Protein AF-A0A4U2CTS8-F1 (afdb_monomer_lite)

Sequence (86 aa):
MRGVNLSNAIAALRFRVRARRSGDADQRAQAELGVKAQEPFCSQVQQALIGNREGMTLSKVTPGWVKKQLASKVTSSLSQSVGGGE

Secondary structure (DSSP, 8-state):
-----HHHHHHHHHHHHHHHHHT-HHHHHHHHHHHHHTTTHHHHHHHHHTT--S---TTT--HHHHHHHHHHHHHHHHTTS-----

Structure (mmCIF, N/CA/C/O backbone):
data_AF-A0A4U2CTS8-F1
#
_entry.id   AF-A0A4U2CTS8-F1
#
loop_
_atom_site.group_PDB
_atom_site.id
_atom_site.type_symbol
_atom_site.label_atom_id
_atom_site.label_alt_id
_atom_site.label_comp_id
_atom_site.label_asym_id
_atom_site.label_entity_id
_atom_site.label_seq_id
_atom_site.pdbx_PDB_ins_code
_atom_site.Cartn_x
_atom_site.Cartn_y
_atom_site.Cartn_z
_atom_site.occupancy
_atom_site.B_iso_or_equiv
_atom_site.auth_seq_id
_atom_site.auth_comp_id
_atom_site.auth_asym_id
_atom_site.auth_atom_id
_atom_site.pdbx_PDB_model_num
ATOM 1 N N . MET A 1 1 ? 15.942 14.056 -6.479 1.00 42.19 1 MET A N 1
ATOM 2 C CA . MET A 1 1 ? 15.671 13.075 -5.404 1.00 42.19 1 MET A CA 1
ATOM 3 C C . MET A 1 1 ? 14.180 13.088 -5.084 1.00 42.19 1 MET A C 1
ATOM 5 O O . MET A 1 1 ? 13.716 14.014 -4.434 1.00 42.19 1 MET A O 1
ATOM 9 N N . ARG A 1 2 ? 13.389 12.130 -5.589 1.00 52.97 2 ARG A N 1
ATOM 10 C CA . ARG A 1 2 ? 11.990 11.986 -5.148 1.00 52.97 2 ARG A CA 1
ATOM 11 C C . ARG A 1 2 ? 12.026 11.286 -3.796 1.00 52.97 2 ARG A C 1
ATOM 13 O O . ARG A 1 2 ? 12.218 10.078 -3.748 1.00 52.97 2 ARG A O 1
ATOM 20 N N . GLY A 1 3 ? 11.932 12.066 -2.721 1.00 62.50 3 GLY A N 1
ATOM 21 C CA . GLY A 1 3 ? 11.909 11.543 -1.360 1.00 62.50 3 GLY A CA 1
ATOM 22 C C . GLY A 1 3 ? 10.887 10.413 -1.237 1.00 62.50 3 GLY A C 1
ATOM 23 O O . GLY A 1 3 ? 9.768 10.497 -1.759 1.00 62.50 3 GLY A O 1
ATOM 24 N N . VAL A 1 4 ? 11.296 9.333 -0.589 1.00 73.50 4 VAL A N 1
ATOM 25 C CA . VAL A 1 4 ? 10.410 8.240 -0.198 1.00 73.50 4 VAL A CA 1
ATOM 26 C C . VAL A 1 4 ? 9.339 8.792 0.744 1.00 73.50 4 VAL A C 1
ATOM 28 O O . VAL A 1 4 ? 9.644 9.518 1.684 1.00 73.50 4 VAL A O 1
ATOM 31 N N . ASN A 1 5 ? 8.068 8.534 0.441 1.00 87.62 5 ASN A N 1
ATOM 32 C CA . ASN A 1 5 ? 6.927 9.091 1.172 1.00 87.62 5 ASN A CA 1
ATOM 33 C C . ASN A 1 5 ? 5.754 8.106 1.140 1.00 87.62 5 ASN A C 1
ATOM 35 O O . ASN A 1 5 ? 5.628 7.324 0.196 1.00 87.62 5 ASN A O 1
ATOM 39 N N . LEU A 1 6 ? 4.826 8.213 2.099 1.00 85.75 6 LEU A N 1
ATOM 40 C CA . LEU A 1 6 ? 3.613 7.381 2.147 1.00 85.75 6 LEU A CA 1
ATOM 41 C C . LEU A 1 6 ? 2.823 7.391 0.830 1.00 85.75 6 LEU A C 1
ATOM 43 O O . LEU A 1 6 ? 2.369 6.343 0.387 1.00 85.75 6 LEU A O 1
ATOM 47 N N . SER A 1 7 ? 2.695 8.540 0.163 1.00 89.44 7 SER A N 1
ATOM 48 C CA . SER A 1 7 ? 1.999 8.625 -1.129 1.00 89.44 7 SER A CA 1
ATOM 49 C C . SER A 1 7 ? 2.678 7.789 -2.222 1.00 89.44 7 SER A C 1
ATOM 51 O O . SER A 1 7 ? 1.994 7.089 -2.969 1.00 89.44 7 SER A O 1
ATOM 53 N N . ASN A 1 8 ? 4.015 7.805 -2.281 1.00 89.94 8 ASN A N 1
ATOM 54 C CA . ASN A 1 8 ? 4.786 6.997 -3.230 1.00 89.94 8 ASN A CA 1
ATOM 55 C C . ASN A 1 8 ? 4.702 5.505 -2.884 1.00 89.94 8 ASN A C 1
ATOM 57 O O . ASN A 1 8 ? 4.523 4.682 -3.778 1.00 89.94 8 ASN A O 1
ATOM 61 N N . ALA A 1 9 ? 4.741 5.155 -1.596 1.00 91.31 9 ALA A N 1
ATOM 62 C CA . ALA A 1 9 ? 4.536 3.785 -1.129 1.00 91.31 9 ALA A CA 1
ATOM 63 C C . ALA A 1 9 ? 3.147 3.246 -1.512 1.00 91.31 9 ALA A C 1
ATOM 65 O O . ALA A 1 9 ? 3.028 2.142 -2.043 1.00 91.31 9 ALA A O 1
ATOM 66 N N . ILE A 1 10 ? 2.089 4.043 -1.320 1.00 91.50 10 ILE A N 1
ATOM 67 C CA . ILE A 1 10 ? 0.722 3.687 -1.728 1.00 91.50 10 ILE A CA 1
ATOM 68 C C . ILE A 1 10 ? 0.659 3.470 -3.245 1.00 91.50 10 ILE A C 1
A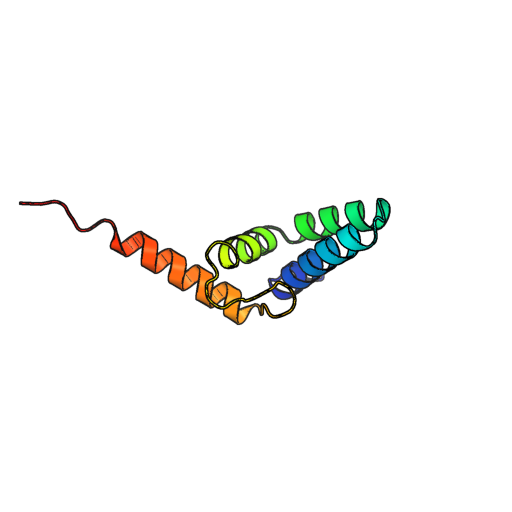TOM 70 O O . ILE A 1 10 ? 0.075 2.484 -3.700 1.00 91.50 10 ILE A O 1
ATOM 74 N N . ALA A 1 11 ? 1.283 4.347 -4.036 1.00 91.50 11 ALA A N 1
ATOM 75 C CA . ALA A 1 11 ? 1.346 4.198 -5.488 1.00 91.50 11 ALA A CA 1
ATOM 76 C C . ALA A 1 11 ? 2.092 2.918 -5.914 1.00 91.50 11 ALA A C 1
ATOM 78 O O . ALA A 1 11 ? 1.582 2.168 -6.747 1.00 91.50 11 ALA A O 1
ATOM 79 N N . ALA A 1 12 ? 3.240 2.618 -5.298 1.00 91.75 12 ALA A N 1
ATOM 80 C CA . ALA A 1 12 ? 4.011 1.401 -5.559 1.00 91.75 12 ALA A CA 1
ATOM 81 C C . ALA A 1 12 ? 3.211 0.130 -5.224 1.00 91.75 12 ALA A C 1
ATOM 83 O O . ALA A 1 12 ? 3.168 -0.818 -6.009 1.00 91.75 12 ALA A O 1
ATOM 84 N N . LEU A 1 13 ? 2.492 0.128 -4.098 1.00 91.19 13 LEU A N 1
ATOM 85 C CA . LEU A 1 13 ? 1.627 -0.986 -3.706 1.00 91.19 13 LEU A CA 1
ATOM 86 C C . LEU A 1 13 ? 0.452 -1.176 -4.677 1.00 91.19 13 LEU A C 1
ATOM 88 O O . LEU A 1 13 ? 0.132 -2.312 -5.033 1.00 91.19 13 LEU A O 1
AT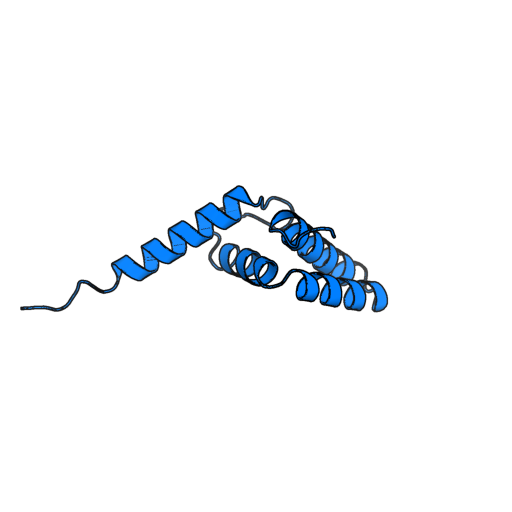OM 92 N N . ARG A 1 14 ? -0.169 -0.090 -5.159 1.00 91.62 14 ARG A N 1
ATOM 93 C CA . ARG A 1 14 ? -1.206 -0.159 -6.209 1.00 91.62 14 ARG A CA 1
ATOM 94 C C . ARG A 1 14 ? -0.653 -0.764 -7.494 1.00 91.62 14 ARG A C 1
ATOM 96 O O . ARG A 1 14 ? -1.298 -1.631 -8.084 1.00 91.62 14 ARG A O 1
ATOM 103 N N . PHE A 1 15 ? 0.538 -0.332 -7.901 1.00 91.75 15 PHE A N 1
ATOM 104 C CA . PHE A 1 15 ? 1.206 -0.859 -9.083 1.00 91.75 15 PHE A CA 1
ATOM 105 C C . PHE A 1 15 ? 1.485 -2.360 -8.940 1.00 91.75 15 PHE A C 1
ATOM 107 O O . PHE A 1 15 ? 1.140 -3.116 -9.841 1.00 91.75 15 PHE A O 1
ATOM 114 N N . ARG A 1 16 ? 1.942 -2.826 -7.769 1.00 90.94 16 ARG A N 1
ATOM 115 C CA . ARG A 1 16 ? 2.111 -4.264 -7.480 1.00 90.94 16 ARG A CA 1
ATOM 116 C C . ARG A 1 16 ? 0.823 -5.062 -7.651 1.00 90.94 16 ARG A C 1
ATOM 118 O O . A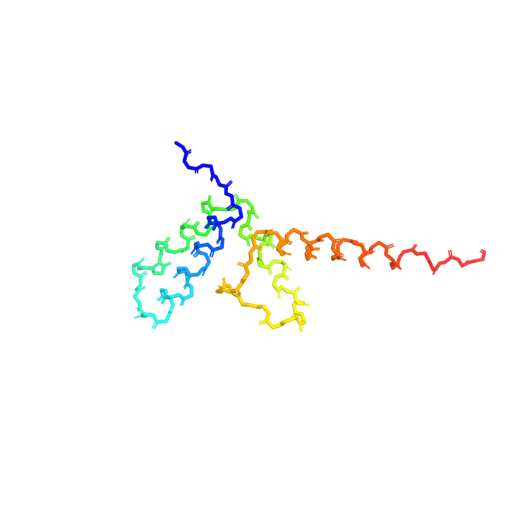RG A 1 16 ? 0.857 -6.153 -8.213 1.00 90.94 16 ARG A O 1
ATOM 125 N N . VAL A 1 17 ? -0.313 -4.545 -7.182 1.00 90.19 17 VAL A N 1
ATOM 126 C CA . VAL A 1 17 ? -1.611 -5.224 -7.355 1.00 90.19 17 VAL A CA 1
ATOM 127 C C . VAL A 1 17 ? -2.017 -5.273 -8.826 1.00 90.19 17 VAL A C 1
ATOM 129 O O . VAL A 1 17 ? -2.483 -6.312 -9.290 1.00 90.19 17 VAL A O 1
ATOM 132 N N . ARG A 1 18 ? -1.819 -4.180 -9.570 1.00 89.75 18 ARG A N 1
ATOM 133 C CA . ARG A 1 18 ? -2.089 -4.143 -11.013 1.00 89.75 18 ARG A CA 1
ATOM 134 C C . ARG A 1 18 ? -1.193 -5.123 -11.773 1.00 89.75 18 ARG A C 1
ATOM 136 O O . ARG A 1 18 ? -1.723 -5.925 -12.530 1.00 89.75 18 ARG A O 1
ATOM 143 N N . ALA A 1 19 ? 0.113 -5.114 -11.519 1.00 90.94 19 ALA A N 1
ATOM 144 C CA . ALA A 1 19 ? 1.077 -6.009 -12.155 1.00 90.94 19 ALA A CA 1
ATOM 145 C C . ALA A 1 19 ? 0.732 -7.488 -11.912 1.00 90.94 19 ALA A C 1
ATOM 147 O O . ALA A 1 19 ? 0.730 -8.285 -12.845 1.00 90.94 19 ALA A O 1
ATOM 148 N N . ARG A 1 20 ? 0.321 -7.848 -10.684 1.00 87.12 20 ARG A N 1
ATOM 149 C CA . ARG A 1 20 ? -0.172 -9.205 -10.387 1.00 87.12 20 ARG A CA 1
ATOM 150 C C . ARG A 1 20 ? -1.397 -9.594 -11.211 1.00 87.12 20 ARG A C 1
ATOM 152 O O . ARG A 1 20 ? -1.490 -10.743 -11.618 1.00 87.12 20 ARG A O 1
ATOM 159 N N . ARG A 1 21 ? -2.336 -8.668 -11.428 1.00 89.12 21 ARG A N 1
ATOM 160 C CA . ARG A 1 21 ? -3.537 -8.921 -12.245 1.00 89.12 21 ARG A CA 1
ATOM 161 C C . ARG A 1 21 ? -3.221 -9.001 -13.734 1.00 89.12 21 ARG A C 1
ATOM 163 O O . ARG A 1 21 ? -3.900 -9.728 -14.441 1.00 89.12 21 ARG A O 1
ATOM 170 N N . SER A 1 22 ? -2.213 -8.260 -14.186 1.00 87.94 22 SER A N 1
ATOM 171 C CA . SER A 1 22 ? -1.780 -8.253 -15.584 1.00 87.94 22 SER A CA 1
ATOM 172 C C . SER A 1 22 ? -1.099 -9.559 -16.004 1.00 87.94 22 SER A C 1
ATOM 174 O O . SER A 1 22 ? -1.020 -9.828 -17.193 1.00 87.94 22 SER A O 1
ATOM 176 N N . GLY A 1 23 ? -0.584 -10.352 -15.054 1.00 85.75 23 GLY A N 1
ATOM 177 C CA . GLY A 1 23 ? 0.167 -11.581 -15.352 1.00 85.75 23 GLY A CA 1
ATOM 178 C C . GLY A 1 23 ? 1.577 -11.337 -15.904 1.00 85.75 23 GLY A C 1
ATOM 179 O O . GLY A 1 23 ? 2.256 -12.279 -16.295 1.00 85.75 23 GLY A O 1
ATOM 180 N N . ASP A 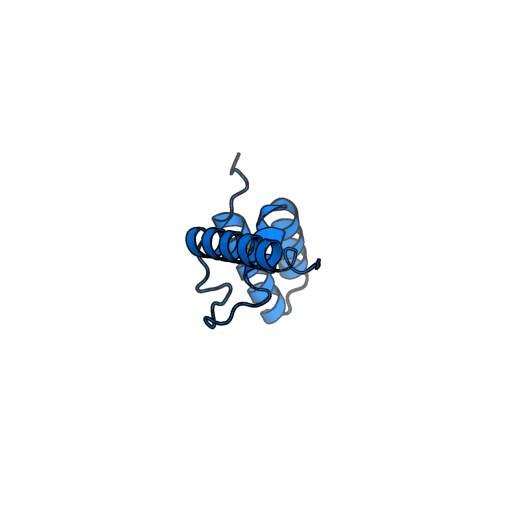1 24 ? 2.028 -10.084 -15.910 1.00 89.25 24 ASP A N 1
ATOM 181 C CA . ASP A 1 24 ? 3.259 -9.643 -16.557 1.00 89.25 24 ASP A CA 1
ATOM 182 C C . ASP A 1 24 ? 4.446 -9.749 -15.585 1.00 89.25 24 ASP A C 1
ATOM 184 O O . ASP A 1 24 ? 4.484 -9.080 -14.542 1.00 89.25 24 ASP A O 1
ATOM 188 N N . ALA A 1 25 ? 5.393 -10.642 -15.882 1.00 90.19 25 ALA A N 1
ATOM 189 C CA . ALA A 1 25 ? 6.500 -10.961 -14.979 1.00 90.19 25 ALA A CA 1
ATOM 190 C C . ALA A 1 25 ? 7.448 -9.769 -14.773 1.00 90.19 25 ALA A C 1
ATOM 192 O O . ALA A 1 25 ? 7.902 -9.538 -13.649 1.00 90.19 25 ALA A O 1
ATOM 193 N N . ASP A 1 26 ? 7.684 -8.978 -15.823 1.00 91.69 26 ASP A N 1
ATOM 194 C CA . ASP A 1 26 ? 8.555 -7.803 -15.762 1.00 91.69 26 ASP A CA 1
ATOM 195 C C . ASP A 1 26 ? 7.934 -6.697 -14.899 1.00 91.69 26 ASP A C 1
ATOM 197 O O . ASP A 1 26 ? 8.541 -6.220 -13.936 1.00 91.69 26 ASP A O 1
ATOM 201 N N . GLN A 1 27 ? 6.652 -6.390 -15.134 1.00 90.75 27 GLN A N 1
ATOM 202 C CA . GLN A 1 27 ? 5.926 -5.419 -14.310 1.00 90.75 27 GLN A CA 1
ATOM 203 C C . GLN A 1 27 ? 5.869 -5.852 -12.845 1.00 90.75 27 GLN A C 1
ATOM 205 O O . GLN A 1 27 ? 5.919 -5.015 -11.941 1.00 90.75 27 GLN A O 1
ATOM 210 N N . ARG A 1 28 ? 5.765 -7.160 -12.585 1.00 91.62 28 ARG A N 1
ATOM 211 C CA . ARG A 1 28 ? 5.789 -7.693 -11.224 1.00 91.62 28 ARG A CA 1
ATOM 212 C C . ARG A 1 28 ? 7.151 -7.460 -10.573 1.00 91.62 28 ARG A C 1
ATOM 214 O O . ARG A 1 28 ? 7.173 -6.954 -9.454 1.00 91.62 28 ARG A O 1
ATOM 221 N N . ALA A 1 29 ? 8.254 -7.755 -11.259 1.00 92.56 29 ALA A N 1
ATOM 222 C CA . ALA A 1 29 ? 9.602 -7.507 -10.748 1.00 92.56 29 ALA A CA 1
ATOM 223 C C . ALA A 1 29 ? 9.840 -6.012 -10.467 1.00 92.56 29 ALA A C 1
ATOM 225 O O . ALA A 1 29 ? 10.252 -5.646 -9.363 1.00 92.56 29 ALA A O 1
ATOM 226 N N . GLN A 1 30 ? 9.479 -5.136 -11.410 1.00 91.56 30 GLN A N 1
ATOM 227 C CA . GLN A 1 30 ? 9.545 -3.679 -11.242 1.00 91.56 30 GLN A CA 1
ATOM 228 C C . GLN A 1 30 ? 8.712 -3.198 -10.051 1.00 91.56 30 GLN A C 1
ATOM 230 O O . GLN A 1 30 ? 9.161 -2.374 -9.253 1.00 91.56 30 GLN A O 1
ATOM 235 N N . ALA A 1 31 ? 7.507 -3.742 -9.879 1.00 91.69 31 ALA A N 1
ATOM 236 C CA . ALA A 1 31 ? 6.662 -3.387 -8.752 1.00 91.69 31 ALA A CA 1
ATOM 237 C C . ALA A 1 31 ? 7.260 -3.807 -7.405 1.00 91.69 31 ALA A C 1
ATOM 239 O O . ALA A 1 31 ? 7.121 -3.076 -6.425 1.00 91.69 31 ALA A O 1
ATOM 240 N N . GLU A 1 32 ? 7.921 -4.963 -7.329 1.00 91.81 32 GLU A N 1
ATOM 241 C CA . GLU A 1 32 ? 8.578 -5.411 -6.098 1.00 91.81 32 GLU A CA 1
ATOM 242 C C . GLU A 1 32 ? 9.800 -4.556 -5.756 1.00 91.81 32 GLU A C 1
ATOM 244 O O . GLU A 1 32 ? 9.949 -4.160 -4.598 1.00 91.81 32 GLU A O 1
ATOM 249 N N . LEU A 1 33 ? 10.600 -4.167 -6.754 1.00 92.31 33 LEU A N 1
ATOM 250 C CA . LEU A 1 33 ? 11.680 -3.191 -6.577 1.00 92.31 33 LEU A CA 1
ATOM 251 C C . LEU A 1 33 ? 11.141 -1.837 -6.105 1.00 92.31 33 LEU A C 1
ATOM 253 O O . LEU A 1 33 ? 11.678 -1.256 -5.164 1.00 92.31 33 LEU A O 1
ATOM 257 N N . GLY A 1 34 ? 10.042 -1.367 -6.697 1.00 90.38 34 GLY A N 1
ATOM 258 C CA . GLY A 1 34 ? 9.373 -0.133 -6.296 1.00 90.38 34 GLY A CA 1
ATOM 259 C C . GLY A 1 34 ? 8.889 -0.178 -4.849 1.00 90.38 34 GLY A C 1
ATOM 260 O O . GLY A 1 34 ? 9.120 0.764 -4.100 1.00 90.38 34 GLY A O 1
ATOM 261 N N . VAL A 1 35 ? 8.272 -1.281 -4.416 1.00 90.62 35 VAL A N 1
ATOM 262 C CA . VAL A 1 35 ? 7.846 -1.455 -3.017 1.00 90.62 35 VAL A CA 1
ATOM 263 C C . VAL A 1 35 ? 9.047 -1.439 -2.073 1.00 90.62 35 VAL A C 1
ATOM 265 O O . VAL A 1 35 ? 8.994 -0.739 -1.061 1.00 90.62 35 VAL A O 1
ATOM 268 N N . LYS A 1 36 ? 10.128 -2.147 -2.421 1.00 89.69 36 LYS A N 1
ATOM 269 C CA . LYS A 1 36 ? 11.353 -2.224 -1.615 1.00 89.69 36 LYS A CA 1
ATOM 270 C C . LYS A 1 36 ? 12.062 -0.872 -1.508 1.00 89.69 36 LYS A C 1
ATOM 272 O O . LYS A 1 36 ? 12.514 -0.494 -0.436 1.00 89.69 36 LYS A O 1
ATOM 277 N N . ALA A 1 37 ? 12.086 -0.102 -2.592 1.00 90.00 37 ALA A N 1
ATOM 278 C CA . ALA A 1 37 ? 12.649 1.246 -2.609 1.00 90.00 37 ALA A CA 1
ATOM 279 C C . ALA A 1 37 ? 11.858 2.246 -1.747 1.00 90.00 37 ALA A C 1
ATOM 281 O O . ALA A 1 37 ? 12.392 3.290 -1.393 1.00 90.00 37 ALA A O 1
ATOM 282 N N . GLN A 1 38 ? 10.591 1.956 -1.432 1.00 88.56 38 GLN A N 1
ATOM 283 C CA . GLN A 1 38 ? 9.739 2.795 -0.583 1.00 88.56 38 GLN A CA 1
ATOM 284 C C . GLN A 1 38 ? 9.675 2.308 0.874 1.00 88.56 38 GLN A C 1
ATOM 286 O O . GLN A 1 38 ? 8.846 2.796 1.648 1.00 88.56 38 GLN A O 1
ATOM 291 N N . GLU A 1 39 ? 10.507 1.347 1.279 1.00 86.62 39 GLU A N 1
ATOM 292 C CA . GLU A 1 39 ? 10.655 1.026 2.698 1.00 86.62 39 GLU A CA 1
ATOM 293 C C . GLU A 1 39 ? 11.242 2.218 3.476 1.00 86.62 39 GLU A C 1
ATOM 295 O O . GLU A 1 39 ? 12.054 2.968 2.931 1.00 86.62 39 GLU A O 1
ATOM 300 N N . PRO A 1 40 ? 10.811 2.445 4.733 1.00 89.25 40 PRO A N 1
ATOM 301 C CA . PRO A 1 40 ? 9.886 1.629 5.540 1.00 89.25 40 PRO A CA 1
ATOM 302 C C . PRO A 1 40 ? 8.388 1.967 5.360 1.00 89.25 40 PRO A C 1
ATOM 304 O O . PRO A 1 40 ? 7.524 1.384 6.019 1.00 89.25 40 PRO A O 1
ATOM 307 N N . PHE A 1 41 ? 8.031 2.905 4.478 1.00 90.44 41 PHE A N 1
ATOM 308 C CA . PHE A 1 41 ? 6.649 3.378 4.328 1.00 90.44 41 PHE A CA 1
ATOM 309 C C . PHE A 1 41 ? 5.698 2.317 3.761 1.00 90.44 41 PHE A C 1
ATOM 311 O O . PHE A 1 41 ? 4.534 2.271 4.153 1.00 90.44 41 PHE A O 1
ATOM 318 N N . CYS A 1 42 ? 6.166 1.435 2.873 1.00 90.38 42 CYS A N 1
ATOM 319 C CA . CYS A 1 42 ? 5.353 0.307 2.400 1.00 90.38 42 CYS A CA 1
ATOM 320 C C . CYS A 1 42 ? 4.902 -0.596 3.553 1.00 90.38 42 CYS A C 1
ATOM 322 O O . CYS A 1 42 ? 3.715 -0.912 3.651 1.00 90.38 42 CYS A O 1
ATOM 324 N N . SER A 1 43 ? 5.825 -0.931 4.455 1.00 90.31 43 SER A N 1
ATOM 325 C CA . SER A 1 43 ? 5.544 -1.728 5.648 1.00 90.31 43 SER A CA 1
ATOM 326 C C . SER A 1 43 ? 4.510 -1.041 6.550 1.00 90.31 43 SER A C 1
ATOM 328 O O . SER A 1 43 ? 3.560 -1.683 6.995 1.00 90.31 43 SER A O 1
ATOM 330 N N . GLN A 1 44 ? 4.594 0.283 6.724 1.00 89.00 44 GLN A N 1
ATOM 331 C CA . GLN A 1 44 ? 3.582 1.076 7.437 1.00 89.00 44 GLN A CA 1
ATOM 332 C C . GLN A 1 44 ? 2.185 0.996 6.797 1.00 89.00 44 GLN A C 1
ATOM 334 O O . GLN A 1 44 ? 1.194 0.784 7.496 1.00 89.00 44 GLN A O 1
ATOM 339 N N . VAL A 1 45 ? 2.086 1.132 5.471 1.00 90.38 45 VAL A N 1
ATOM 340 C CA . VAL A 1 45 ? 0.803 1.040 4.750 1.00 90.38 45 VAL A CA 1
ATOM 341 C C . VAL A 1 45 ? 0.208 -0.362 4.880 1.00 90.38 45 VAL A C 1
ATOM 343 O O . VAL A 1 45 ? -0.986 -0.500 5.138 1.00 90.38 45 VAL A O 1
ATOM 346 N N . GLN A 1 46 ? 1.026 -1.407 4.736 1.00 89.94 46 GLN A N 1
ATOM 347 C CA . GLN A 1 46 ? 0.577 -2.789 4.909 1.00 89.94 46 GLN A CA 1
ATOM 348 C C . GLN A 1 46 ? 0.091 -3.039 6.340 1.00 89.94 46 GLN A C 1
ATOM 350 O O . GLN A 1 46 ? -0.985 -3.599 6.517 1.00 89.94 46 GLN A O 1
ATOM 355 N N . GLN A 1 47 ? 0.820 -2.559 7.350 1.00 88.94 47 GLN A N 1
ATOM 356 C CA . GLN A 1 47 ? 0.420 -2.659 8.756 1.00 88.94 47 GLN A CA 1
ATOM 357 C C . GLN A 1 47 ? -0.889 -1.930 9.062 1.00 88.94 47 GLN A C 1
ATOM 359 O O . GLN A 1 47 ? -1.708 -2.462 9.805 1.00 88.94 47 GLN A O 1
ATOM 364 N N . ALA A 1 48 ? -1.117 -0.753 8.477 1.00 89.31 48 ALA A N 1
ATOM 365 C CA . ALA A 1 48 ? -2.382 -0.035 8.624 1.00 89.31 48 ALA A CA 1
ATOM 366 C C . ALA A 1 48 ? -3.560 -0.796 7.991 1.00 89.31 48 ALA A C 1
ATOM 368 O O . ALA A 1 48 ? -4.674 -0.773 8.507 1.00 89.31 48 ALA A O 1
ATOM 369 N N . LEU A 1 49 ? -3.320 -1.497 6.880 1.00 87.56 49 LEU A N 1
ATOM 370 C CA . LEU A 1 49 ? -4.337 -2.328 6.235 1.00 87.56 49 LEU A CA 1
ATOM 371 C C . LEU A 1 49 ? -4.622 -3.624 7.012 1.00 87.56 49 LEU A C 1
ATOM 373 O O . LEU A 1 49 ? -5.731 -4.151 6.917 1.00 87.56 49 LEU A O 1
ATOM 377 N N . ILE A 1 50 ? -3.667 -4.129 7.799 1.00 86.00 50 ILE A N 1
ATOM 378 C CA . ILE A 1 50 ? -3.869 -5.285 8.682 1.00 86.00 50 ILE A CA 1
ATOM 379 C C . ILE A 1 50 ? -4.800 -4.875 9.833 1.00 86.00 50 ILE A C 1
ATOM 381 O O . ILE A 1 50 ? -4.439 -4.080 10.698 1.00 86.00 50 ILE A O 1
ATOM 385 N N . GLY A 1 51 ? -6.014 -5.431 9.846 1.00 74.62 51 GLY A N 1
ATOM 386 C CA . GLY A 1 51 ? -7.051 -5.102 10.835 1.00 74.62 51 GLY A CA 1
ATOM 387 C C . GLY A 1 51 ? -7.943 -3.918 10.449 1.00 74.62 51 GLY A C 1
ATOM 388 O O . GLY A 1 51 ? -8.730 -3.446 11.266 1.00 74.62 51 GLY A O 1
ATOM 389 N N . ASN A 1 52 ? -7.848 -3.442 9.208 1.00 82.88 52 ASN A N 1
ATOM 390 C CA . ASN A 1 52 ? -8.766 -2.456 8.655 1.00 82.88 52 ASN A CA 1
ATOM 391 C C . ASN A 1 52 ? -10.218 -2.975 8.653 1.00 82.88 52 ASN A C 1
ATOM 393 O O . ASN A 1 52 ? -10.553 -3.901 7.915 1.00 82.88 52 ASN A O 1
ATOM 397 N N . ARG A 1 53 ? -11.080 -2.338 9.455 1.00 77.31 53 ARG A N 1
ATOM 398 C CA . ARG A 1 53 ? -12.526 -2.618 9.539 1.00 77.31 53 ARG A CA 1
ATOM 399 C C . ARG A 1 53 ? -13.372 -1.697 8.657 1.00 77.31 53 ARG A C 1
ATOM 401 O O . ARG A 1 53 ? -14.543 -1.971 8.438 1.00 77.31 53 ARG A O 1
ATOM 408 N N . GLU A 1 54 ? -12.780 -0.631 8.122 1.00 79.06 54 GLU A N 1
ATOM 409 C CA . GLU A 1 54 ? -13.469 0.409 7.346 1.00 79.06 54 GLU A CA 1
ATOM 410 C C . GLU A 1 54 ? -13.620 0.044 5.856 1.00 79.06 54 GLU A C 1
ATOM 412 O O . GLU A 1 54 ? -14.028 0.871 5.042 1.00 79.06 54 GLU A O 1
ATOM 417 N N . GLY A 1 55 ? -13.234 -1.172 5.448 1.00 83.44 55 GLY A N 1
ATOM 418 C CA . GLY A 1 55 ? -13.275 -1.588 4.040 1.00 83.44 55 GLY A CA 1
ATOM 419 C C . GLY A 1 55 ? -12.335 -0.780 3.133 1.00 83.44 55 GLY A C 1
ATOM 420 O O . GLY A 1 55 ? -12.480 -0.778 1.908 1.00 83.44 55 GLY A O 1
ATOM 421 N N . MET A 1 56 ? -11.359 -0.075 3.717 1.00 86.31 56 MET A N 1
ATOM 422 C CA . MET A 1 56 ? -10.318 0.638 2.977 1.00 86.31 56 MET A CA 1
ATOM 423 C C . MET A 1 56 ? -9.504 -0.309 2.085 1.00 86.31 56 MET A C 1
ATOM 425 O O . MET A 1 56 ? -9.121 -1.413 2.461 1.00 86.31 56 MET A O 1
ATOM 429 N N . THR A 1 57 ? -9.213 0.130 0.867 1.00 86.94 57 THR A N 1
ATOM 430 C CA . THR A 1 57 ? -8.384 -0.623 -0.083 1.00 86.94 57 THR A CA 1
ATOM 431 C C . THR A 1 57 ? -7.202 0.229 -0.494 1.00 86.94 57 THR A C 1
ATOM 433 O O . THR A 1 57 ? -7.244 1.450 -0.351 1.00 86.94 57 THR A O 1
ATOM 436 N N . LEU A 1 58 ? -6.166 -0.377 -1.081 1.00 85.50 58 LEU A N 1
ATOM 437 C CA . LEU A 1 58 ? -5.023 0.377 -1.605 1.00 85.50 58 LEU A CA 1
ATOM 438 C C . LEU A 1 58 ? -5.452 1.516 -2.543 1.00 85.50 58 LEU A C 1
ATOM 440 O O . LEU A 1 58 ? -4.791 2.544 -2.561 1.00 85.50 58 LEU A O 1
ATOM 444 N N . SER A 1 59 ? -6.574 1.391 -3.258 1.00 83.56 59 SER A N 1
ATOM 445 C CA . SER A 1 59 ? -7.130 2.439 -4.128 1.00 83.56 59 SER A CA 1
ATOM 446 C C . SER A 1 59 ? -7.778 3.612 -3.383 1.00 83.56 59 SER A C 1
ATOM 448 O O . SER A 1 59 ? -7.797 4.719 -3.912 1.00 83.56 59 SER A O 1
ATOM 450 N N . LYS A 1 60 ? -8.293 3.390 -2.169 1.00 86.19 60 LYS A N 1
ATOM 451 C CA . LYS A 1 60 ? -8.959 4.415 -1.344 1.00 86.19 60 LYS A CA 1
ATOM 452 C C . LYS A 1 60 ? -8.068 4.960 -0.225 1.00 86.19 60 LYS A C 1
ATOM 454 O O . LYS A 1 60 ? -8.330 6.039 0.293 1.00 86.19 60 LYS A O 1
ATOM 459 N N . VAL A 1 61 ? -7.012 4.227 0.126 1.00 88.81 61 VAL A N 1
ATOM 460 C CA . VAL A 1 61 ? -6.114 4.586 1.219 1.00 88.81 61 VAL A CA 1
ATOM 461 C C . VAL A 1 61 ? -5.370 5.886 0.910 1.00 88.81 61 VAL A C 1
ATOM 463 O O . VAL A 1 61 ? -4.862 6.082 -0.199 1.00 88.81 61 VAL A O 1
ATOM 466 N N . THR A 1 62 ? -5.296 6.765 1.906 1.00 89.94 62 THR A N 1
ATOM 467 C CA . THR A 1 62 ? -4.570 8.038 1.851 1.00 89.94 62 THR A CA 1
ATOM 468 C C . THR A 1 62 ? -3.460 8.055 2.903 1.00 89.94 62 THR A C 1
ATOM 470 O O . THR A 1 62 ? -3.562 7.359 3.917 1.00 89.94 62 THR A O 1
ATOM 473 N N . PRO A 1 63 ? -2.394 8.855 2.719 1.00 89.50 63 PRO A N 1
ATOM 474 C CA . PRO A 1 63 ? -1.327 8.968 3.715 1.00 89.50 63 PRO A CA 1
ATOM 475 C C . PRO A 1 63 ? -1.841 9.427 5.090 1.00 89.50 63 PRO A C 1
ATOM 477 O O . PRO A 1 63 ? -1.342 8.960 6.112 1.00 89.50 63 PRO A O 1
ATOM 480 N N . GLY A 1 64 ? -2.856 10.300 5.131 1.00 89.94 64 GLY A N 1
ATOM 481 C CA . GLY A 1 64 ? -3.489 10.733 6.380 1.00 89.94 64 GLY A CA 1
ATOM 482 C C . GLY A 1 64 ? -4.196 9.589 7.110 1.00 89.94 64 GLY A C 1
ATOM 483 O O . GLY A 1 64 ? -4.033 9.437 8.319 1.00 89.94 64 GLY A O 1
ATOM 484 N N . TRP A 1 65 ? -4.906 8.732 6.369 1.00 90.69 65 TRP A N 1
ATOM 485 C CA . TRP A 1 65 ? -5.558 7.552 6.937 1.00 90.69 65 TRP A CA 1
ATOM 486 C C . TRP A 1 65 ? -4.546 6.558 7.514 1.00 90.69 65 TRP A C 1
ATOM 488 O O . TRP A 1 65 ? -4.717 6.101 8.638 1.00 90.69 65 TRP A O 1
ATOM 498 N N . VAL A 1 66 ? -3.449 6.283 6.795 1.00 89.88 66 VAL A N 1
ATOM 499 C CA . VAL A 1 66 ? -2.398 5.358 7.265 1.00 89.88 66 VAL A CA 1
ATOM 500 C C . VAL A 1 66 ? -1.821 5.829 8.596 1.00 89.88 66 VAL A C 1
ATOM 502 O O . VAL A 1 66 ? -1.712 5.039 9.530 1.00 89.88 66 VAL A O 1
ATOM 505 N N . LYS A 1 67 ? -1.507 7.125 8.715 1.00 89.50 67 LYS A N 1
ATOM 506 C CA . LYS A 1 67 ? -1.011 7.704 9.971 1.00 89.50 67 LYS A CA 1
ATOM 507 C C . LYS A 1 67 ? -2.022 7.561 11.109 1.00 89.50 67 LYS A C 1
ATOM 509 O O . LYS A 1 67 ? -1.642 7.124 12.191 1.00 89.50 67 LYS A O 1
ATOM 514 N N . LYS A 1 68 ? -3.295 7.886 10.859 1.00 89.38 68 LYS A N 1
ATOM 515 C CA . LYS A 1 68 ? -4.375 7.745 11.847 1.00 89.38 68 LYS A CA 1
ATOM 516 C C . LYS A 1 68 ? -4.500 6.297 12.325 1.00 89.38 68 LYS A C 1
ATOM 518 O O . LYS A 1 68 ? -4.542 6.051 13.523 1.00 89.38 68 LYS A O 1
ATOM 523 N N . GLN A 1 69 ? -4.483 5.350 11.393 1.00 89.50 69 GLN A N 1
ATOM 524 C CA . GLN A 1 69 ? -4.660 3.936 11.693 1.00 89.50 69 GLN A CA 1
ATOM 525 C C . GLN A 1 69 ? -3.488 3.353 12.488 1.00 89.50 69 GLN A C 1
ATOM 527 O O . GLN A 1 69 ? -3.699 2.612 13.447 1.00 89.50 69 GLN A O 1
ATOM 532 N N . LEU A 1 70 ? -2.252 3.719 12.138 1.00 87.00 70 LEU A N 1
ATOM 533 C CA . LEU A 1 70 ? -1.070 3.325 12.908 1.00 87.00 70 LEU A CA 1
ATOM 534 C C . LEU A 1 70 ? -1.096 3.910 14.322 1.00 87.00 70 LEU A C 1
ATOM 536 O O . LEU A 1 70 ? -0.803 3.187 15.271 1.00 87.00 70 LEU A O 1
ATOM 540 N N . ALA A 1 71 ? -1.502 5.174 14.476 1.00 86.25 71 ALA A N 1
ATOM 541 C CA . ALA A 1 71 ? -1.656 5.799 15.787 1.00 86.25 71 ALA A CA 1
ATOM 542 C C . ALA A 1 71 ? -2.700 5.064 16.646 1.00 86.25 71 ALA A C 1
ATOM 544 O O . ALA A 1 71 ? -2.403 4.685 17.776 1.00 86.25 71 ALA A O 1
ATOM 545 N N . SER A 1 72 ? -3.879 4.760 16.090 1.00 81.75 72 SER A N 1
ATOM 546 C CA . SER A 1 72 ? -4.914 3.983 16.786 1.00 81.75 72 SER A CA 1
ATOM 547 C C . SER A 1 72 ? -4.433 2.588 17.201 1.00 81.75 72 SER A C 1
ATOM 549 O O . SER A 1 72 ? -4.783 2.106 18.278 1.00 81.75 72 SER A O 1
ATOM 551 N N . LYS A 1 73 ? -3.598 1.943 16.378 1.00 74.88 73 LYS A N 1
ATOM 552 C CA . LYS A 1 73 ? -3.037 0.614 16.662 1.00 74.88 73 LYS A CA 1
ATOM 553 C C . LYS A 1 73 ? -2.044 0.649 17.829 1.00 74.88 73 LYS A C 1
ATOM 555 O O . LYS A 1 73 ? -2.099 -0.226 18.688 1.00 74.88 73 LYS A O 1
ATOM 560 N N . VAL A 1 74 ? -1.196 1.679 17.903 1.00 71.38 74 VAL A N 1
ATOM 561 C CA . VAL A 1 74 ? -0.277 1.893 19.038 1.00 71.38 74 VAL A CA 1
ATOM 562 C C . VAL A 1 74 ? -1.056 2.109 20.339 1.00 71.38 74 VAL A C 1
ATOM 564 O O . VAL A 1 74 ? -0.743 1.481 21.347 1.00 71.38 74 VAL A O 1
ATOM 567 N N . THR A 1 75 ? -2.116 2.921 20.315 1.00 64.06 75 THR A N 1
ATOM 568 C CA . THR A 1 75 ? -2.964 3.154 21.497 1.00 64.06 75 THR A CA 1
ATOM 569 C C . THR A 1 75 ? -3.673 1.880 21.963 1.00 64.06 75 THR A C 1
ATOM 571 O O . THR A 1 75 ? -3.760 1.634 23.163 1.00 64.06 75 THR A O 1
ATOM 574 N N . SER A 1 76 ? -4.119 1.024 21.037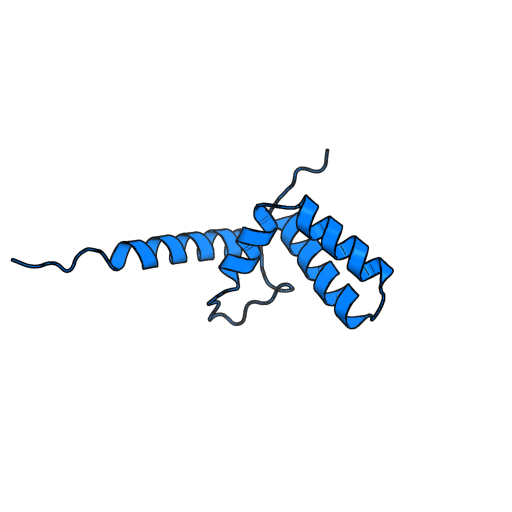 1.00 59.50 76 SER A N 1
ATOM 575 C CA . SER A 1 76 ? -4.753 -0.253 21.389 1.00 59.50 76 SER A CA 1
ATOM 576 C C . SER A 1 76 ? -3.795 -1.233 22.074 1.00 59.50 76 SER A C 1
ATOM 578 O O . SER A 1 76 ? -4.242 -1.985 22.935 1.00 59.50 76 SER A O 1
ATOM 580 N N . SER A 1 77 ? -2.503 -1.235 21.723 1.00 57.41 77 SER A N 1
ATOM 581 C CA . SER A 1 77 ? -1.504 -2.089 22.385 1.00 57.41 77 SER A CA 1
ATOM 582 C C . SER A 1 77 ? -1.125 -1.597 23.783 1.00 57.41 77 SER A C 1
ATOM 584 O O . SER A 1 77 ? -0.785 -2.416 24.628 1.00 57.41 77 SER A O 1
ATOM 586 N N . LEU A 1 78 ? -1.216 -0.291 24.058 1.00 56.69 78 LEU A N 1
ATOM 587 C CA . LEU A 1 78 ? -0.886 0.258 25.379 1.00 56.69 78 LEU A CA 1
ATOM 588 C C . LEU A 1 78 ? -1.991 0.007 26.425 1.00 56.69 78 LEU A C 1
ATOM 590 O O . LEU A 1 78 ? -1.721 -0.008 27.621 1.00 56.69 78 LEU A O 1
ATOM 594 N N . SER A 1 79 ? -3.225 -0.260 25.988 1.00 50.78 79 SER A N 1
ATOM 595 C CA . SER A 1 79 ? -4.364 -0.523 26.882 1.00 50.78 79 SER A CA 1
ATOM 596 C C . SER A 1 79 ? -4.400 -1.944 27.471 1.00 50.78 79 SER A C 1
ATOM 598 O O . SER A 1 79 ? -5.301 -2.239 28.252 1.00 50.78 79 SER A O 1
ATOM 600 N N . GLN A 1 80 ? -3.462 -2.832 27.115 1.00 51.62 80 GLN A N 1
ATOM 601 C CA . GLN A 1 80 ? -3.450 -4.234 27.565 1.00 51.62 80 GLN A CA 1
ATOM 602 C C . GLN A 1 80 ? -2.459 -4.537 28.707 1.00 51.62 80 GLN A C 1
ATOM 604 O O . GLN A 1 80 ? -2.356 -5.689 29.116 1.00 51.62 80 GLN A O 1
ATOM 609 N N . SER A 1 81 ? -1.759 -3.535 29.25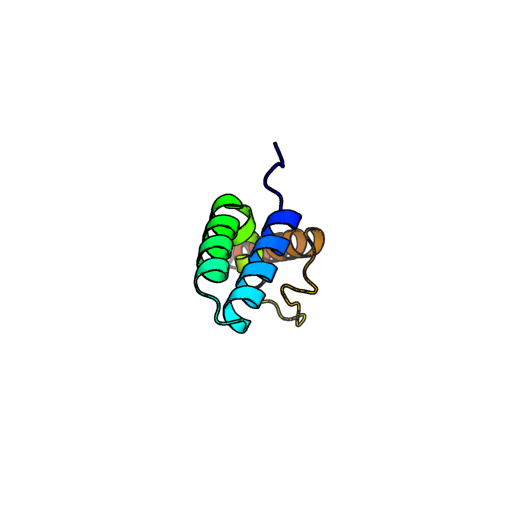4 1.00 52.44 81 SER A N 1
ATOM 610 C CA . SER A 1 81 ? -0.716 -3.740 30.280 1.00 52.44 81 SER A CA 1
ATOM 611 C C . SER A 1 81 ? -1.033 -3.182 31.676 1.00 52.44 81 SER A C 1
ATOM 613 O O . SER A 1 81 ? -0.135 -3.112 32.507 1.00 52.44 81 SER A O 1
ATOM 615 N N . VAL A 1 82 ? -2.285 -2.825 31.981 1.00 58.03 82 VAL A N 1
ATOM 616 C CA . VAL A 1 82 ? -2.708 -2.423 33.341 1.00 58.03 82 VAL A CA 1
ATOM 617 C C . VAL A 1 82 ? -3.770 -3.386 33.868 1.00 58.03 82 VAL A C 1
ATOM 619 O O . VAL A 1 82 ? -4.967 -3.132 33.812 1.00 58.03 82 VAL A O 1
ATOM 622 N N . GLY A 1 83 ? -3.313 -4.554 34.314 1.00 52.16 83 GLY A N 1
ATOM 623 C CA . GLY A 1 83 ? -4.167 -5.642 34.790 1.00 52.16 83 GLY A CA 1
ATOM 624 C C . GLY A 1 83 ? -3.397 -6.671 35.612 1.00 52.16 83 GLY A C 1
ATOM 625 O O . GLY A 1 83 ? -3.487 -7.861 35.347 1.00 52.16 83 GLY A O 1
ATOM 626 N N . GLY A 1 84 ? -2.603 -6.202 36.569 1.00 49.56 84 GLY A N 1
ATOM 627 C CA . GLY A 1 84 ? -2.088 -6.993 37.685 1.00 49.56 84 GLY A CA 1
ATOM 628 C C . GLY A 1 84 ? -1.863 -6.001 38.824 1.00 49.56 84 GLY A C 1
ATOM 629 O O . GLY A 1 84 ? -1.057 -5.095 38.665 1.00 49.56 84 GLY A O 1
ATOM 630 N N . GLY A 1 85 ? -2.631 -5.976 39.904 1.00 55.56 85 GLY A N 1
ATOM 631 C CA . GLY A 1 85 ? -3.347 -7.069 40.544 1.00 55.56 85 GLY A CA 1
ATOM 632 C C . GLY A 1 85 ? -2.724 -7.217 41.923 1.00 55.56 85 GLY A C 1
ATOM 633 O O . GLY A 1 85 ? -1.813 -8.021 42.057 1.00 55.56 85 GLY A O 1
ATOM 634 N N . GLU A 1 86 ? -3.227 -6.377 42.837 1.00 44.38 86 GLU A N 1
ATOM 635 C CA . GLU A 1 86 ? -3.138 -6.417 44.313 1.00 44.38 86 GLU A CA 1
ATOM 636 C C . GLU A 1 86 ? -1.772 -6.211 44.992 1.00 44.38 86 GLU A C 1
ATOM 638 O O . GLU A 1 86 ? -0.824 -6.996 44.780 1.00 44.38 86 GLU A O 1
#

Foldseek 3Di:
DPDQDLVQLLVLVVQCVVCVVVVPPVSNVVSVVSNVVNPPNNVLQVVLVVVDPPPDDSVRDDRVSSVVSVVVVVVVVVVPPPDDDD

pLDDT: mean 82.02, std 13.76, range [42.19, 92.56]

Radius of gyration: 16.12 Å; chains: 1; bounding box: 29×25×61 Å